Protein AF-A0A353A192-F1 (afdb_monomer)

Structure (mmCIF, N/CA/C/O backbone):
data_AF-A0A353A192-F1
#
_entry.id   AF-A0A353A192-F1
#
loop_
_atom_site.group_PDB
_atom_site.id
_atom_site.type_symbol
_atom_site.label_atom_id
_atom_site.label_alt_id
_atom_site.label_comp_id
_atom_site.label_asym_id
_atom_site.label_entity_id
_atom_site.label_seq_id
_atom_site.pdbx_PDB_ins_code
_atom_site.Cartn_x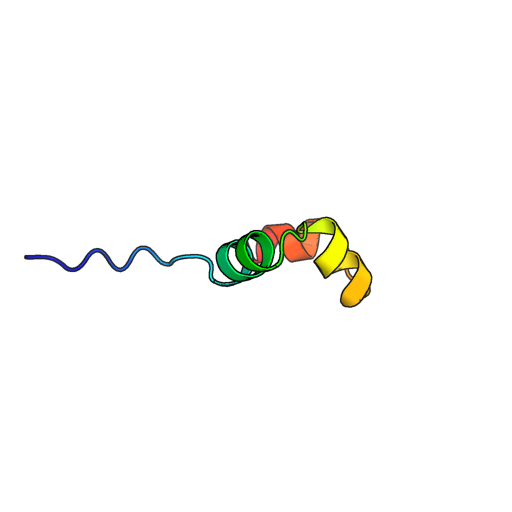
_atom_site.Cartn_y
_atom_site.Cartn_z
_atom_site.occupancy
_atom_site.B_iso_or_equiv
_atom_site.auth_seq_id
_atom_site.auth_comp_id
_atom_site.auth_asym_id
_atom_site.auth_atom_id
_atom_site.pdbx_PDB_model_num
ATOM 1 N N . MET A 1 1 ? -18.196 26.820 -1.355 1.00 46.78 1 MET A N 1
ATOM 2 C CA . MET A 1 1 ? -18.135 25.449 -0.804 1.00 46.78 1 MET A CA 1
ATOM 3 C C . MET A 1 1 ? -17.304 24.613 -1.766 1.00 46.78 1 MET A C 1
ATOM 5 O O . MET A 1 1 ? -17.852 24.015 -2.679 1.00 46.78 1 MET A O 1
ATOM 9 N N . THR A 1 2 ? -15.979 24.701 -1.681 1.00 46.97 2 THR A N 1
ATOM 10 C CA . THR A 1 2 ? -15.085 24.017 -2.624 1.00 46.97 2 THR A CA 1
ATOM 11 C C . THR A 1 2 ? -14.858 22.590 -2.145 1.00 46.97 2 THR A C 1
ATOM 13 O O . THR A 1 2 ? -14.205 22.375 -1.126 1.00 46.97 2 THR A O 1
ATOM 16 N N . ASP A 1 3 ? -15.454 21.647 -2.873 1.00 58.47 3 ASP A N 1
ATOM 17 C CA . ASP A 1 3 ? -15.201 20.208 -2.824 1.00 58.47 3 ASP A CA 1
ATOM 18 C C . ASP A 1 3 ? -13.706 19.970 -3.061 1.00 58.47 3 ASP A C 1
ATOM 20 O O . ASP A 1 3 ? -13.215 19.962 -4.188 1.00 58.47 3 ASP A O 1
ATOM 24 N N . ASN A 1 4 ? -12.963 19.873 -1.962 1.00 59.56 4 ASN A N 1
ATOM 25 C CA . ASN A 1 4 ? -11.569 19.470 -1.947 1.00 59.56 4 ASN A CA 1
ATOM 26 C C . ASN A 1 4 ? -11.573 17.966 -2.245 1.00 59.56 4 ASN A C 1
ATOM 28 O O . ASN A 1 4 ? -11.500 17.137 -1.338 1.00 59.56 4 ASN A O 1
ATOM 32 N N . LYS A 1 5 ? -11.738 17.607 -3.523 1.00 59.75 5 LYS A N 1
ATOM 33 C CA . LYS A 1 5 ? -11.389 16.281 -4.032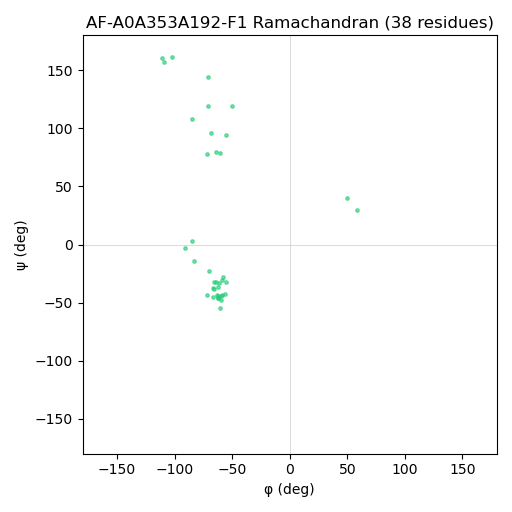 1.00 59.75 5 LYS A CA 1
ATOM 34 C C . LYS A 1 5 ? -9.889 16.143 -3.868 1.00 59.75 5 LYS A C 1
ATOM 36 O O . LYS A 1 5 ? -9.121 16.375 -4.790 1.00 59.75 5 LYS A O 1
ATOM 41 N N . VAL A 1 6 ? -9.478 15.826 -2.646 1.00 63.88 6 VAL A N 1
ATOM 42 C CA . VAL A 1 6 ? -8.159 15.287 -2.371 1.00 63.88 6 VAL A CA 1
ATOM 43 C C . VAL A 1 6 ? -8.013 14.146 -3.367 1.00 63.88 6 VAL A C 1
ATOM 45 O O . VAL A 1 6 ? -8.859 13.250 -3.368 1.00 63.88 6 VAL A O 1
ATOM 48 N N . ASP A 1 7 ? -7.022 14.224 -4.255 1.00 67.62 7 ASP A N 1
ATOM 49 C CA . ASP A 1 7 ? -6.630 13.138 -5.152 1.00 67.62 7 ASP A CA 1
ATOM 50 C C . ASP A 1 7 ? -6.199 11.955 -4.285 1.00 67.62 7 ASP A C 1
ATOM 52 O O . ASP A 1 7 ? -5.033 11.727 -3.957 1.00 67.62 7 ASP A O 1
ATOM 56 N N . ILE A 1 8 ? -7.209 11.255 -3.787 1.00 74.44 8 ILE A N 1
ATOM 57 C CA . ILE A 1 8 ? -7.073 10.164 -2.858 1.00 74.44 8 ILE A CA 1
ATOM 58 C C . ILE A 1 8 ? -6.468 9.038 -3.662 1.00 74.44 8 ILE A C 1
ATOM 60 O O . ILE A 1 8 ? -7.047 8.539 -4.632 1.00 74.44 8 ILE A O 1
ATOM 64 N N . ASN A 1 9 ? -5.287 8.624 -3.227 1.00 80.44 9 ASN A N 1
ATOM 65 C CA . ASN A 1 9 ? -4.593 7.544 -3.873 1.00 80.44 9 ASN A CA 1
AT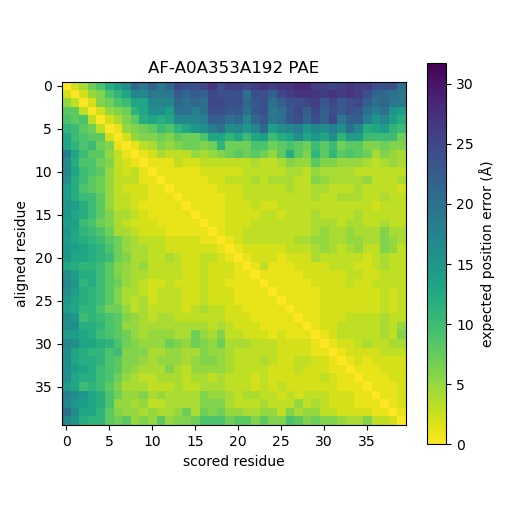OM 66 C C . ASN A 1 9 ? -5.357 6.234 -3.625 1.00 80.44 9 ASN A C 1
ATOM 68 O O . ASN A 1 9 ? -5.233 5.594 -2.577 1.00 80.44 9 ASN A O 1
ATOM 72 N N . ARG A 1 10 ? -6.207 5.855 -4.587 1.00 84.75 10 ARG A N 1
ATOM 73 C CA . ARG A 1 10 ? -7.091 4.680 -4.497 1.00 84.75 10 ARG A CA 1
ATOM 74 C C . ARG A 1 10 ? -6.307 3.392 -4.267 1.00 84.75 10 ARG A C 1
ATOM 76 O O . ARG A 1 10 ? -6.826 2.475 -3.639 1.00 84.75 10 ARG A O 1
ATOM 83 N N . LEU A 1 11 ? -5.055 3.343 -4.725 1.00 85.88 11 LEU A N 1
ATOM 84 C CA . LEU A 1 11 ? -4.145 2.231 -4.476 1.00 85.88 11 LEU A CA 1
ATOM 85 C C . LEU A 1 11 ? -3.927 2.033 -2.970 1.00 85.88 11 LEU A C 1
ATOM 87 O O . LEU A 1 11 ? -4.084 0.927 -2.465 1.00 85.88 11 LEU A O 1
ATOM 91 N N . LYS A 1 12 ? -3.643 3.120 -2.243 1.00 84.50 12 LYS A N 1
ATOM 92 C CA . LYS A 1 12 ? -3.463 3.135 -0.781 1.00 84.50 12 LYS A CA 1
ATOM 93 C C . LYS A 1 12 ? -4.717 2.643 -0.065 1.00 84.50 12 LYS A C 1
ATOM 95 O O . LYS A 1 12 ? -4.608 1.808 0.826 1.00 84.50 12 LYS A O 1
ATOM 100 N N . ILE A 1 13 ? -5.894 3.107 -0.494 1.00 88.94 13 ILE A N 1
ATOM 101 C CA . ILE A 1 13 ? -7.176 2.664 0.074 1.00 88.94 13 ILE A CA 1
ATOM 102 C C . ILE A 1 13 ? -7.355 1.163 -0.115 1.00 88.94 13 ILE A C 1
ATOM 104 O O . ILE A 1 13 ? -7.516 0.452 0.869 1.00 88.94 13 ILE A O 1
ATOM 108 N N . VAL A 1 14 ? -7.247 0.665 -1.347 1.00 89.25 14 VAL A N 1
ATOM 109 C CA . VAL A 1 14 ? -7.463 -0.759 -1.640 1.00 89.25 14 VAL A CA 1
ATOM 110 C C . VAL A 1 14 ? -6.439 -1.641 -0.920 1.00 89.25 14 VAL A C 1
ATOM 112 O O . VAL A 1 14 ? -6.777 -2.731 -0.452 1.00 89.25 14 VAL A O 1
ATOM 115 N N . LEU A 1 15 ? -5.190 -1.182 -0.797 1.00 91.19 15 LEU A N 1
ATOM 116 C CA . LEU A 1 15 ? -4.161 -1.879 -0.029 1.00 91.19 15 LEU A CA 1
ATOM 117 C C . LEU A 1 15 ? -4.538 -1.973 1.453 1.00 91.19 15 LEU A C 1
ATOM 119 O O . LEU A 1 15 ? -4.475 -3.063 2.020 1.00 91.19 15 LEU A O 1
ATOM 123 N N . VAL A 1 16 ? -4.998 -0.878 2.061 1.00 90.69 16 VAL A N 1
ATOM 124 C CA . VAL A 1 16 ? -5.440 -0.857 3.464 1.00 90.69 16 VAL A CA 1
ATOM 125 C C . VAL A 1 16 ? -6.706 -1.693 3.668 1.00 90.69 16 VAL A C 1
ATOM 127 O O . VAL A 1 16 ? -6.740 -2.513 4.586 1.00 90.69 16 VAL A O 1
ATOM 130 N N . GLU A 1 17 ? -7.703 -1.566 2.790 1.00 93.12 17 GLU A N 1
ATOM 131 C CA . GLU A 1 17 ? -8.941 -2.357 2.825 1.00 93.12 17 GLU A CA 1
ATOM 132 C C . GLU A 1 17 ? -8.649 -3.859 2.780 1.00 93.12 17 GLU A C 1
ATOM 134 O O . GLU A 1 17 ? -9.222 -4.639 3.541 1.00 93.12 17 GLU A O 1
ATOM 139 N N . LYS A 1 18 ? -7.704 -4.278 1.932 1.00 92.44 18 LYS A N 1
ATOM 140 C CA . LYS A 1 18 ? -7.292 -5.684 1.826 1.00 92.44 18 LYS A CA 1
ATOM 141 C C . LYS A 1 18 ? -6.223 -6.097 2.843 1.00 92.44 18 LYS A C 1
ATOM 143 O O . LYS A 1 18 ? -5.764 -7.241 2.783 1.00 92.44 18 LYS A O 1
ATOM 148 N N . LYS A 1 19 ? -5.811 -5.207 3.756 1.00 91.38 19 LYS A N 1
ATOM 149 C CA . LYS A 1 19 ? -4.690 -5.399 4.699 1.00 91.38 19 LYS A CA 1
ATOM 150 C C . LYS A 1 19 ? -3.405 -5.889 4.011 1.00 91.38 19 LYS A C 1
ATOM 152 O O . LYS A 1 19 ? -2.704 -6.769 4.513 1.00 91.38 19 LYS A O 1
ATOM 157 N N . ARG A 1 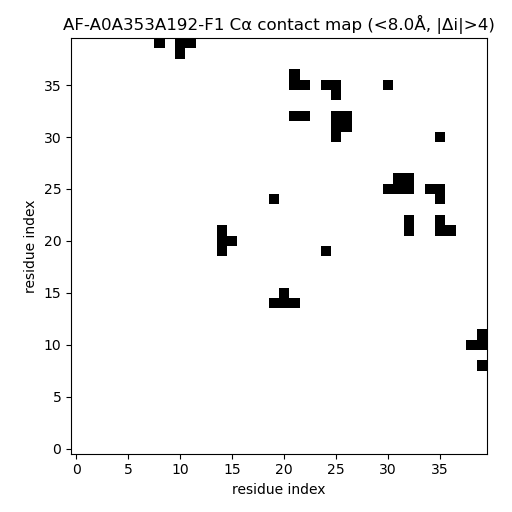20 ? -3.109 -5.351 2.828 1.00 92.00 20 ARG A N 1
ATOM 158 C CA . ARG A 1 20 ? -1.903 -5.635 2.039 1.00 92.00 20 ARG A CA 1
ATOM 159 C C . ARG A 1 20 ? -0.970 -4.431 2.035 1.00 92.00 20 ARG A C 1
ATOM 161 O O . ARG A 1 20 ? -1.377 -3.298 2.257 1.00 92.00 20 ARG A O 1
ATOM 168 N N . THR A 1 21 ? 0.306 -4.690 1.783 1.00 90.75 21 THR A N 1
ATOM 169 C CA . THR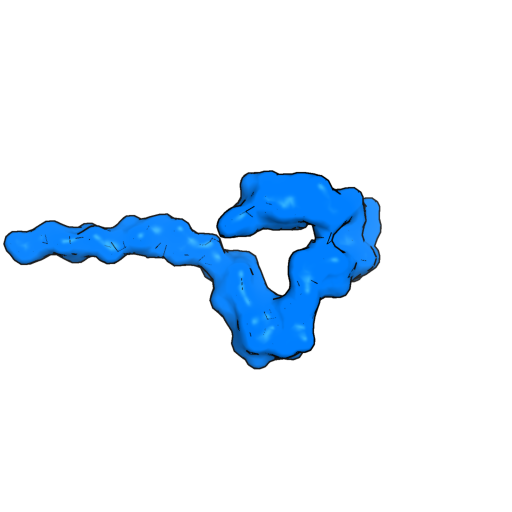 A 1 21 ? 1.347 -3.659 1.741 1.00 90.75 21 THR A CA 1
ATOM 170 C C . THR A 1 21 ? 1.701 -3.303 0.299 1.00 90.75 21 THR A C 1
ATOM 172 O O . THR A 1 21 ? 1.467 -4.085 -0.623 1.00 90.75 21 THR A O 1
ATOM 175 N N . GLY A 1 22 ? 2.330 -2.143 0.089 1.00 89.69 22 GLY A N 1
ATOM 176 C CA . GLY A 1 22 ? 2.884 -1.786 -1.223 1.00 89.69 22 GLY A CA 1
ATOM 177 C C . GLY A 1 22 ? 3.923 -2.800 -1.723 1.00 89.69 22 GLY A C 1
ATOM 178 O O . GLY A 1 22 ? 3.999 -3.053 -2.921 1.00 89.69 22 GLY A O 1
ATOM 179 N N . LYS A 1 23 ? 4.652 -3.457 -0.805 1.00 90.00 23 LYS A N 1
ATOM 180 C CA . LYS A 1 23 ? 5.561 -4.568 -1.127 1.00 90.00 23 LYS A CA 1
ATOM 181 C C . LYS A 1 23 ? 4.811 -5.758 -1.727 1.00 90.00 23 LYS A C 1
ATOM 183 O O . LYS A 1 23 ? 5.211 -6.239 -2.776 1.00 90.00 23 LYS A O 1
ATOM 188 N N . TRP A 1 24 ? 3.682 -6.146 -1.130 1.00 92.88 24 TRP A N 1
ATOM 189 C CA . TRP A 1 24 ? 2.847 -7.224 -1.662 1.00 92.88 24 TRP A CA 1
ATOM 190 C C . TRP A 1 24 ? 2.377 -6.923 -3.090 1.00 92.88 24 TRP A C 1
ATOM 192 O O . TRP A 1 24 ? 2.450 -7.784 -3.959 1.00 92.88 24 TRP A O 1
ATOM 202 N N . LEU A 1 25 ? 1.948 -5.687 -3.366 1.00 90.56 25 LEU A N 1
ATOM 203 C CA . LEU A 1 25 ? 1.536 -5.287 -4.715 1.00 90.56 25 LEU A CA 1
ATOM 204 C C . LEU A 1 25 ? 2.701 -5.302 -5.711 1.00 90.56 25 LEU A C 1
ATOM 206 O O . LEU A 1 25 ? 2.521 -5.708 -6.856 1.00 90.56 25 LEU A O 1
ATOM 210 N N . ALA A 1 26 ? 3.891 -4.893 -5.271 1.00 92.81 26 ALA A N 1
ATOM 211 C CA . ALA A 1 26 ? 5.105 -4.947 -6.075 1.00 92.81 26 ALA A CA 1
ATOM 212 C C . ALA A 1 26 ? 5.452 -6.399 -6.454 1.00 92.81 26 ALA A C 1
ATOM 214 O O . ALA A 1 26 ? 5.688 -6.687 -7.625 1.00 92.81 26 ALA A O 1
ATOM 215 N N . GLU A 1 27 ? 5.357 -7.324 -5.494 1.00 93.44 27 GLU A N 1
ATOM 216 C CA . GLU A 1 27 ? 5.558 -8.764 -5.702 1.00 93.44 27 GLU A CA 1
ATOM 217 C C . GLU A 1 27 ? 4.521 -9.361 -6.667 1.00 93.44 27 GLU A C 1
ATOM 219 O O . GLU A 1 27 ? 4.892 -10.105 -7.571 1.00 93.44 27 GLU A O 1
ATOM 224 N N . GLN A 1 28 ? 3.237 -9.000 -6.535 1.00 92.44 28 GLN A N 1
ATOM 225 C CA . GLN A 1 28 ? 2.184 -9.481 -7.445 1.00 92.44 28 GLN A CA 1
ATOM 226 C C . GLN A 1 28 ? 2.352 -8.979 -8.884 1.00 92.44 28 GLN A C 1
ATOM 228 O O . GLN A 1 28 ? 1.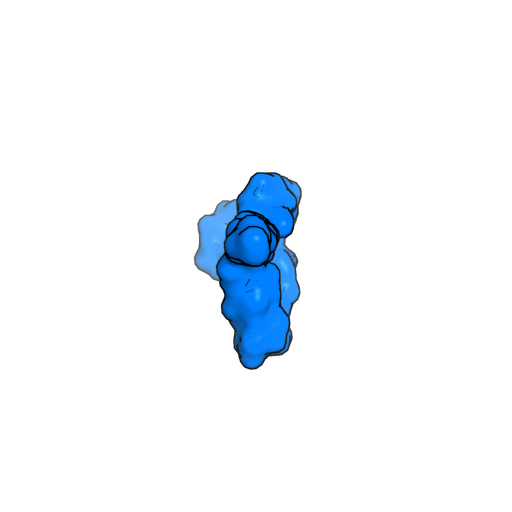984 -9.673 -9.828 1.00 92.44 28 GLN A O 1
ATOM 233 N N . LEU A 1 29 ? 2.893 -7.774 -9.059 1.00 90.56 29 LEU A N 1
ATOM 234 C CA . LEU A 1 29 ? 3.111 -7.167 -10.372 1.00 90.56 29 LEU A CA 1
ATOM 235 C C . LEU A 1 29 ? 4.498 -7.476 -10.956 1.00 90.56 29 LEU A C 1
ATOM 237 O O . LEU A 1 29 ? 4.796 -7.023 -12.061 1.00 90.56 29 LEU A O 1
ATOM 241 N N . GLY A 1 30 ? 5.361 -8.189 -10.222 1.00 92.50 30 GLY A N 1
ATOM 242 C CA . GLY A 1 30 ? 6.759 -8.404 -10.610 1.00 92.50 30 GLY A CA 1
ATOM 243 C C . GLY A 1 30 ? 7.534 -7.092 -10.786 1.00 92.50 30 GLY A C 1
ATOM 244 O O . GLY A 1 30 ? 8.427 -6.995 -11.629 1.00 92.50 30 GLY A O 1
ATOM 245 N N . LYS A 1 31 ? 7.148 -6.049 -10.045 1.00 90.19 31 LYS A N 1
ATOM 246 C CA . LYS A 1 31 ? 7.748 -4.715 -10.100 1.00 90.19 31 LYS A CA 1
ATOM 247 C C . LYS A 1 31 ? 8.509 -4.421 -8.825 1.00 90.19 31 LYS A C 1
ATOM 249 O O . LYS A 1 31 ? 8.276 -5.002 -7.773 1.00 90.19 31 LYS A O 1
ATOM 254 N N . ASP A 1 32 ? 9.407 -3.454 -8.931 1.00 91.31 32 ASP A N 1
ATOM 255 C CA . ASP A 1 32 ? 10.134 -2.967 -7.776 1.00 91.31 32 ASP A CA 1
ATOM 256 C C . ASP A 1 3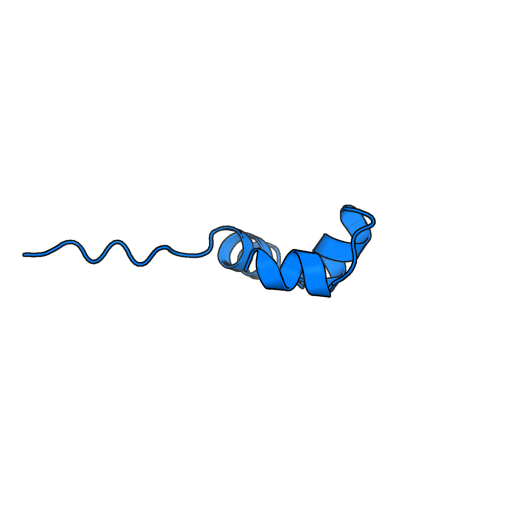2 ? 9.210 -2.173 -6.846 1.00 91.31 32 ASP A C 1
ATOM 258 O O . ASP A 1 32 ? 8.343 -1.419 -7.308 1.00 91.31 32 ASP A O 1
ATOM 262 N N . THR A 1 33 ? 9.428 -2.284 -5.536 1.00 88.25 33 THR A N 1
ATOM 263 C CA . THR A 1 33 ? 8.672 -1.525 -4.524 1.00 88.25 33 THR A CA 1
ATOM 264 C C . THR A 1 33 ? 8.731 -0.019 -4.777 1.00 88.25 33 THR A C 1
ATOM 266 O O . THR A 1 33 ? 7.736 0.678 -4.591 1.00 88.25 33 THR A O 1
ATOM 269 N N . THR A 1 34 ? 9.847 0.466 -5.328 1.00 89.94 34 THR A N 1
ATOM 270 C CA . THR A 1 34 ? 10.043 1.867 -5.722 1.00 89.94 34 THR A CA 1
ATOM 271 C C . THR A 1 34 ? 9.054 2.320 -6.798 1.00 89.94 34 THR A C 1
ATOM 273 O O . THR A 1 34 ? 8.638 3.476 -6.821 1.00 89.94 34 THR A O 1
ATOM 276 N N . THR A 1 35 ? 8.652 1.414 -7.692 1.00 88.38 35 THR A N 1
ATOM 277 C CA . THR A 1 35 ? 7.677 1.711 -8.753 1.00 88.38 35 THR A CA 1
ATOM 278 C C . THR A 1 35 ? 6.281 1.874 -8.166 1.00 88.38 35 THR A C 1
ATOM 280 O O . THR A 1 35 ? 5.586 2.829 -8.496 1.00 88.38 35 THR A O 1
ATOM 283 N N . VAL A 1 36 ? 5.903 0.989 -7.242 1.00 87.56 36 VAL A N 1
ATOM 284 C CA . VAL A 1 36 ? 4.613 1.064 -6.546 1.00 87.56 36 VAL A CA 1
ATOM 285 C C . VAL A 1 36 ? 4.542 2.304 -5.653 1.00 87.56 36 VAL A C 1
ATOM 287 O O . VAL A 1 36 ? 3.507 2.962 -5.613 1.00 87.56 36 VAL A O 1
ATOM 290 N N . SER A 1 37 ? 5.648 2.687 -5.008 1.00 86.12 37 SER A N 1
ATOM 291 C CA . SER A 1 37 ? 5.739 3.931 -4.234 1.00 86.12 37 SER A CA 1
ATOM 292 C C . SER A 1 37 ? 5.574 5.186 -5.093 1.00 86.12 37 SER A C 1
ATOM 294 O O . SER A 1 37 ? 5.011 6.158 -4.615 1.00 86.12 37 SER A O 1
ATOM 296 N N . LYS A 1 38 ? 6.010 5.182 -6.362 1.00 86.44 38 LYS A N 1
ATOM 297 C CA . LYS A 1 38 ? 5.787 6.314 -7.286 1.00 86.44 38 LYS A CA 1
ATOM 298 C C . LYS A 1 38 ? 4.326 6.467 -7.715 1.00 86.44 38 LYS A C 1
ATOM 300 O O . LYS A 1 38 ? 3.935 7.549 -8.134 1.00 86.44 38 LYS A O 1
ATOM 305 N N . TRP A 1 39 ? 3.532 5.401 -7.646 1.00 84.62 39 TRP A N 1
ATOM 306 C CA . TRP A 1 39 ? 2.097 5.453 -7.936 1.00 84.62 39 TRP A CA 1
ATOM 307 C C . TRP A 1 39 ? 1.266 5.911 -6.742 1.00 84.62 39 TRP A C 1
ATOM 309 O O . TRP A 1 39 ? 0.087 6.207 -6.918 1.00 84.62 39 TRP A O 1
ATOM 319 N N . CYS A 1 40 ? 1.856 5.926 -5.543 1.00 78.06 40 CYS A N 1
ATOM 320 C CA . CYS A 1 40 ? 1.151 5.996 -4.276 1.00 78.06 40 CYS A CA 1
ATOM 321 C C . CYS A 1 40 ? 1.397 7.289 -3.492 1.00 78.06 40 CYS A C 1
ATOM 323 O O . CYS A 1 40 ? 0.445 7.7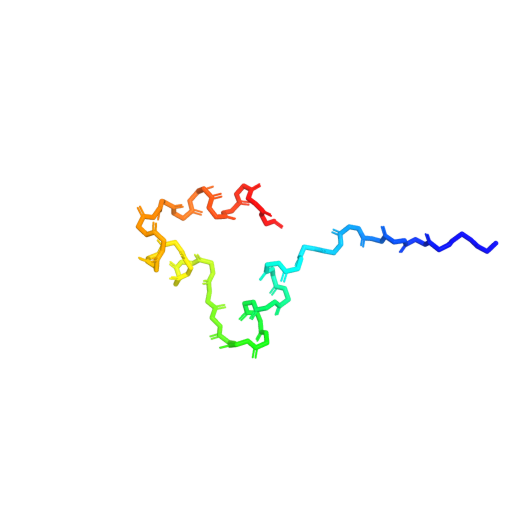60 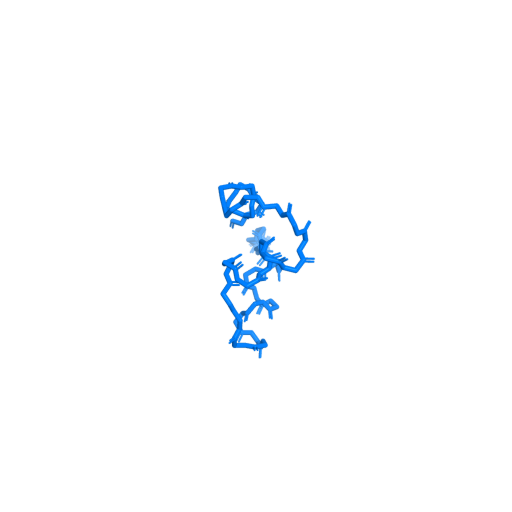-2.822 1.00 78.06 40 CYS A O 1
#

Solvent-accessible surface area (backbone atoms only — not comparable to full-atom values): 2545 Å² total; per-residue (Å²): 135,82,81,78,74,67,86,68,45,61,67,57,52,54,28,56,76,69,74,46,50,63,57,56,54,9,63,76,66,77,44,54,49,71,58,47,57,74,74,89

pLDDT: mean 83.21, std 12.83, range [46.78, 93.44]

Foldseek 3Di:
DDPPPPVPLVLVVVCVVVVHDLVVVCVVVVHDSVVSVVSD

Mean predicted aligned error: 6.51 Å

Radius of gyration: 12.37 Å; Cα contacts (8 Å, |Δi|>4): 23; chains: 1; bounding box: 28×35×15 Å

Secondary structure (DSSP, 8-state):
---------HHHHHHHHTT--HHHHHHHTT--HHHHHHH-

Nearest PDB structures (foldseek):
  4ldz-assembly1_B  TM=5.727E-01  e=1.458E+00  Bacillus subtilis subsp. subtilis str. 168
  2r0q-assembly1_F  TM=5.252E-01  e=1.358E+00  Staphylococcus aureus
  2r0q-assembly1_E  TM=5.391E-01  e=3.427E+00  Staphylococcus aureus
  2gm4-assembly1_A  TM=5.136E-01  e=3.427E+00  Escherichia coli
  3onq-assembly3_D  TM=5.450E-01  e=5.253E+00  Bifidobacterium adolescentis ATCC 15703

Sequence (40 aa):
MTDNKVDINRLKIVLVEKKRTGKWLAEQLGKDTTTVSKWC